Protein AF-A0A764GNI1-F1 (afdb_monomer_lite)

Foldseek 3Di:
DDDDPPPDCVVVVVVVVVVVVPPPPDDDPDPDDDQDQQLVLQLVPADPPAPPSNVVSVVVSVVCVVVVPRRDSVVSVVVRVCCCVPANNDPDHDDPCVVVVVVVVQVVVCVVVVHDVVVVVD

InterPro domains:
  IPR011673 Protein of unknown function DUF1615 [PF07759] (50-122)

Radius of gyration: 26.76 Å; chains: 1; bounding box: 58×32×90 Å

pLDDT: mean 85.57, std 16.8, range [38.22, 98.06]

Organism: Salmonella enterica (NCBI:txid28901)

Sequence (122 aa):
MSAASRLYPLPFLAVAILAGCSSQSGQPVSKGEKPVDVASVVRQKMPATVKDREAWAKDIATTFKSQGLAPTVENICSVLAVAQQESGYQADPVVPGLSKIAWQEIDRRAERLHIPLFLVHT

Secondary structure (DSSP, 8-state):
--------SHHHHHHHHHHHTT--------TTPPPP-HHHHHHHHS-TTSTTHHHHHHHHHHHHHHTT----HHHHHHHHHHHHHHHTT-SS---TTHHHHHHHHHHHHHHHTT--GGGT--

Structure (mmCIF, N/CA/C/O backbone):
data_AF-A0A764GNI1-F1
#
_entry.id   AF-A0A764GNI1-F1
#
loop_
_atom_site.group_PDB
_atom_site.id
_atom_site.type_symbol
_atom_site.label_atom_id
_atom_site.label_alt_id
_atom_site.label_comp_id
_atom_site.label_asym_id
_atom_site.label_entity_id
_atom_site.label_seq_id
_atom_site.pdbx_PDB_ins_code
_atom_site.Cartn_x
_atom_site.Cartn_y
_atom_site.Cartn_z
_atom_site.occupancy
_atom_site.B_iso_or_equiv
_atom_site.auth_seq_id
_atom_site.auth_comp_id
_atom_site.auth_asym_id
_atom_site.auth_atom_id
_atom_site.pdbx_PDB_model_num
ATOM 1 N N . MET A 1 1 ? 41.658 -14.422 60.833 1.00 38.22 1 MET A N 1
ATOM 2 C CA . MET A 1 1 ? 41.052 -13.181 60.302 1.00 38.22 1 MET A CA 1
ATOM 3 C C . MET A 1 1 ? 40.468 -13.525 58.940 1.00 38.22 1 MET A C 1
ATOM 5 O O . MET A 1 1 ? 41.228 -13.688 58.000 1.00 38.22 1 MET A O 1
ATOM 9 N N . SER A 1 2 ? 39.160 -13.791 58.867 1.00 42.44 2 SER A N 1
ATOM 10 C CA . SER A 1 2 ? 38.492 -14.232 57.633 1.00 42.44 2 SER A CA 1
ATOM 11 C C . SER A 1 2 ? 37.746 -13.040 57.037 1.00 42.44 2 SER A C 1
ATOM 13 O O . SER A 1 2 ? 36.800 -12.542 57.646 1.00 42.44 2 SER A O 1
ATOM 15 N N . ALA A 1 3 ? 38.217 -12.523 55.903 1.00 50.50 3 ALA A N 1
ATOM 16 C CA . ALA A 1 3 ? 37.575 -11.415 55.208 1.00 50.50 3 ALA A CA 1
ATOM 17 C C . ALA A 1 3 ? 36.368 -11.952 54.426 1.00 50.50 3 ALA A C 1
ATOM 19 O O . ALA A 1 3 ? 36.516 -12.550 53.362 1.00 50.50 3 ALA A O 1
ATOM 20 N N . ALA A 1 4 ? 35.167 -11.769 54.973 1.00 54.50 4 ALA A N 1
ATOM 21 C CA . ALA A 1 4 ? 33.926 -12.062 54.270 1.00 54.50 4 ALA A CA 1
ATOM 22 C C . ALA A 1 4 ? 33.750 -11.058 53.119 1.00 54.50 4 ALA A C 1
ATOM 24 O O . ALA A 1 4 ? 33.488 -9.873 53.338 1.00 54.50 4 ALA A O 1
ATOM 25 N N . SER A 1 5 ? 33.928 -11.540 51.890 1.00 56.22 5 SER A N 1
ATOM 26 C CA . SER A 1 5 ? 33.708 -10.772 50.668 1.00 56.22 5 SER A CA 1
ATOM 27 C C . SER A 1 5 ? 32.217 -10.438 50.546 1.00 56.22 5 SER A C 1
ATOM 29 O O . SER A 1 5 ? 31.386 -11.324 50.343 1.00 56.22 5 SER A O 1
ATOM 31 N N . ARG A 1 6 ? 31.852 -9.164 50.736 1.00 63.00 6 ARG A N 1
ATOM 32 C CA . ARG A 1 6 ? 30.480 -8.677 50.540 1.00 63.00 6 ARG A CA 1
ATOM 33 C C . ARG A 1 6 ? 30.192 -8.637 49.039 1.00 63.00 6 ARG A C 1
ATOM 35 O O . ARG A 1 6 ? 30.531 -7.664 48.371 1.00 63.00 6 ARG A O 1
ATOM 42 N N . LEU A 1 7 ? 29.579 -9.695 48.510 1.00 62.66 7 LEU A N 1
ATOM 43 C CA . LEU A 1 7 ? 29.011 -9.691 47.162 1.00 62.66 7 LEU A CA 1
ATOM 44 C C . LEU A 1 7 ? 27.868 -8.667 47.109 1.00 62.66 7 LEU A C 1
ATOM 46 O O . LEU A 1 7 ? 26.778 -8.898 47.627 1.00 62.66 7 LEU A O 1
ATOM 50 N N . TYR A 1 8 ? 28.146 -7.508 46.513 1.00 64.06 8 TYR A N 1
ATOM 51 C CA . TYR A 1 8 ? 27.153 -6.478 46.230 1.00 64.06 8 TYR A CA 1
ATOM 52 C C . TYR A 1 8 ? 26.146 -6.995 45.185 1.00 64.06 8 TYR A C 1
ATOM 54 O O . TYR A 1 8 ? 26.569 -7.455 44.124 1.00 64.06 8 TYR A O 1
ATOM 62 N N . PRO A 1 9 ? 24.824 -6.860 45.404 1.00 60.19 9 PRO A N 1
ATOM 63 C CA . PRO A 1 9 ? 23.786 -7.319 44.473 1.00 60.19 9 PRO A CA 1
ATOM 64 C C . PRO A 1 9 ? 23.634 -6.427 43.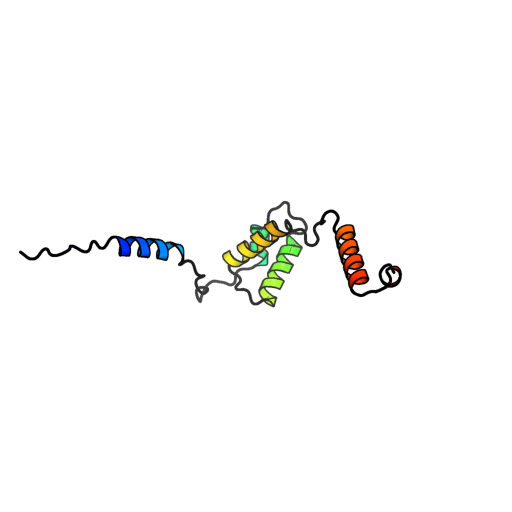222 1.00 60.19 9 PRO A C 1
ATOM 66 O O . PRO A 1 9 ? 22.663 -6.559 42.480 1.00 60.19 9 PRO A O 1
ATOM 69 N N . LEU A 1 10 ? 24.595 -5.533 42.952 1.00 62.66 10 LEU A N 1
ATOM 70 C CA . LEU A 1 10 ? 24.573 -4.590 41.829 1.00 62.66 10 LEU A CA 1
ATOM 71 C C . LEU A 1 10 ? 24.302 -5.214 40.441 1.00 62.66 10 LEU A C 1
ATOM 73 O O . LEU A 1 10 ? 23.539 -4.605 39.689 1.00 62.66 10 LEU A O 1
ATOM 77 N N . PRO A 1 11 ? 24.849 -6.391 40.062 1.00 67.19 11 PRO A N 1
ATOM 78 C CA . PRO A 1 11 ? 24.600 -6.928 38.723 1.00 67.19 11 PRO A CA 1
ATOM 79 C C . PRO A 1 11 ? 23.156 -7.422 38.545 1.00 67.19 11 PRO A C 1
ATOM 81 O O . PRO A 1 11 ? 22.632 -7.386 37.434 1.00 67.19 11 PRO A O 1
ATOM 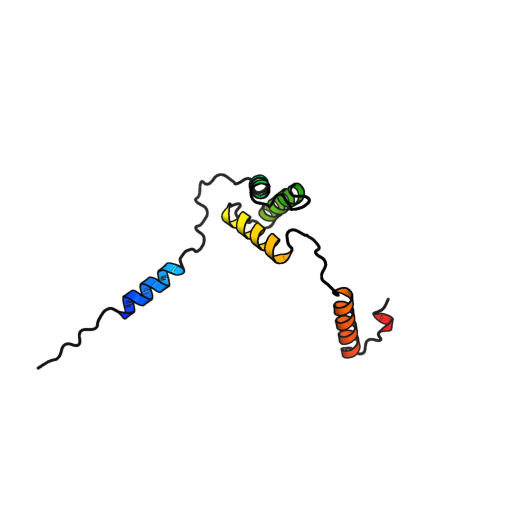84 N N . PHE A 1 12 ? 22.477 -7.821 39.627 1.00 67.94 12 PHE A N 1
ATOM 85 C CA . PHE A 1 12 ? 21.090 -8.288 39.561 1.00 67.94 12 PHE A CA 1
ATOM 86 C C . PHE A 1 12 ? 20.102 -7.155 39.272 1.00 67.94 12 PHE A C 1
ATOM 88 O O . PHE A 1 12 ? 19.124 -7.363 38.556 1.00 67.94 12 PHE A O 1
ATOM 95 N N . LEU A 1 13 ? 20.372 -5.945 39.773 1.00 73.94 13 LEU A N 1
ATOM 96 C CA . LEU A 1 13 ? 19.503 -4.792 39.533 1.00 73.94 13 LEU A CA 1
ATOM 97 C C . LEU A 1 13 ? 19.552 -4.339 38.065 1.00 73.94 13 LEU A C 1
ATOM 99 O O . LEU A 1 13 ? 18.524 -4.004 37.485 1.00 73.94 13 LEU A O 1
ATOM 103 N N . ALA A 1 14 ? 20.736 -4.377 37.447 1.00 73.56 14 ALA A N 1
ATOM 104 C CA . ALA A 1 14 ? 20.909 -4.000 36.046 1.00 73.56 14 ALA A CA 1
ATOM 105 C C . ALA A 1 14 ? 20.143 -4.944 35.102 1.00 73.56 14 ALA A C 1
ATOM 107 O O . ALA A 1 14 ? 19.436 -4.482 34.208 1.00 73.56 14 ALA A O 1
ATOM 108 N N . VAL A 1 15 ? 20.208 -6.259 35.345 1.00 73.00 15 VAL A N 1
ATOM 109 C CA . VAL A 1 15 ? 19.470 -7.262 34.555 1.00 73.00 15 VAL A CA 1
ATOM 110 C C . VAL A 1 15 ? 17.951 -7.087 34.693 1.00 73.00 15 VAL A C 1
ATOM 112 O O . VAL A 1 15 ? 17.230 -7.214 33.705 1.00 73.00 15 VAL A O 1
ATOM 115 N N . ALA A 1 16 ? 17.456 -6.727 35.882 1.00 74.69 16 ALA A N 1
ATOM 116 C CA . ALA A 1 16 ? 16.029 -6.493 36.105 1.00 74.69 16 ALA A CA 1
ATOM 117 C C . ALA A 1 16 ? 15.486 -5.288 35.311 1.00 74.69 16 ALA A C 1
ATOM 119 O O . ALA A 1 16 ? 14.374 -5.349 34.787 1.00 74.69 16 ALA A O 1
ATOM 120 N N . ILE A 1 17 ? 16.275 -4.216 35.167 1.00 76.50 17 ILE A N 1
ATOM 121 C CA . ILE A 1 17 ? 15.880 -3.026 34.392 1.00 76.50 17 ILE A CA 1
ATOM 122 C C . ILE A 1 17 ? 15.803 -3.351 32.890 1.00 76.50 17 ILE A C 1
ATOM 124 O O . ILE A 1 17 ? 14.871 -2.920 32.215 1.00 76.50 17 ILE A O 1
ATOM 128 N N . LEU A 1 18 ? 16.730 -4.165 32.370 1.00 68.75 18 LEU A N 1
ATOM 129 C CA . LEU A 1 18 ? 16.734 -4.591 30.962 1.00 68.75 18 LEU A CA 1
ATOM 130 C C . LEU A 1 18 ? 15.546 -5.504 30.603 1.00 68.75 18 LEU A C 1
ATOM 132 O O . LEU A 1 18 ? 15.033 -5.417 29.488 1.00 68.75 18 LEU A O 1
ATOM 136 N N . ALA A 1 19 ? 15.056 -6.328 31.535 1.00 66.50 19 ALA A N 1
ATOM 137 C CA . ALA A 1 19 ? 13.878 -7.173 31.309 1.00 66.50 19 ALA A CA 1
ATOM 138 C C . ALA A 1 19 ? 12.555 -6.376 31.250 1.00 66.50 19 ALA A C 1
ATOM 140 O O . ALA A 1 19 ? 11.605 -6.802 30.591 1.00 66.50 19 ALA A O 1
ATOM 141 N N . GLY A 1 20 ? 12.492 -5.203 31.891 1.00 63.19 20 GLY A N 1
ATOM 142 C CA . GLY A 1 20 ? 11.293 -4.357 31.920 1.00 63.19 20 GLY A CA 1
ATOM 143 C C . GLY A 1 20 ? 10.940 -3.705 30.578 1.00 63.19 20 GLY A C 1
ATOM 144 O O . GLY A 1 20 ? 9.766 -3.471 30.307 1.00 63.19 20 GLY A O 1
ATOM 145 N N . CYS A 1 21 ? 11.922 -3.467 29.703 1.00 66.19 21 CYS A N 1
ATOM 146 C CA . CYS A 1 21 ? 11.693 -2.823 28.402 1.00 66.19 21 CYS A CA 1
ATOM 147 C C . CYS A 1 21 ? 11.232 -3.787 27.295 1.00 66.19 21 CYS A C 1
ATOM 149 O O . CYS A 1 21 ? 10.877 -3.337 26.210 1.00 66.19 21 CYS A O 1
ATOM 151 N N . SER A 1 22 ? 11.229 -5.102 27.542 1.00 61.38 22 SER A N 1
ATOM 152 C CA . SER A 1 22 ? 10.888 -6.111 26.525 1.00 61.38 22 SER A CA 1
ATOM 153 C C . SER A 1 22 ? 9.451 -6.638 26.630 1.00 61.38 22 SER A C 1
ATOM 155 O O . SER A 1 22 ? 9.014 -7.385 25.754 1.00 61.38 22 SER A O 1
ATOM 157 N N . SER A 1 23 ? 8.711 -6.309 27.694 1.00 58.47 23 SER A N 1
ATOM 158 C CA . SER A 1 23 ? 7.514 -7.076 28.071 1.00 58.47 23 SER A CA 1
ATOM 159 C C . SER A 1 23 ? 6.182 -6.581 27.494 1.00 58.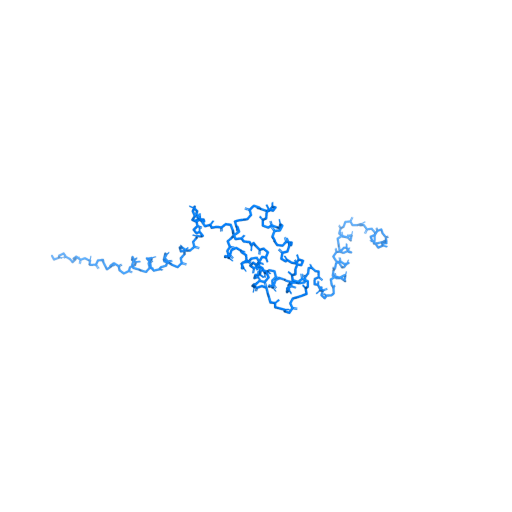47 23 SER A C 1
ATOM 161 O O . SER A 1 23 ? 5.127 -6.961 28.001 1.00 58.47 23 SER A O 1
ATOM 163 N N . GLN A 1 24 ? 6.178 -5.812 26.407 1.00 55.81 24 GLN A N 1
ATOM 164 C CA . GLN A 1 24 ? 4.935 -5.490 25.698 1.00 55.81 24 GLN A CA 1
ATOM 165 C C . GLN A 1 24 ? 4.732 -6.452 24.521 1.00 55.81 24 GLN A C 1
ATOM 167 O O . GLN A 1 24 ? 4.620 -6.058 23.368 1.00 55.81 24 GLN A O 1
ATOM 172 N N . SER A 1 25 ? 4.738 -7.755 24.817 1.00 52.84 25 SER A N 1
ATOM 173 C CA . SER A 1 25 ? 4.230 -8.761 23.881 1.00 52.84 25 SER A CA 1
ATOM 174 C C . SER A 1 25 ? 2.707 -8.745 23.968 1.00 52.84 25 SER A C 1
ATOM 176 O O . SER A 1 25 ? 2.159 -8.908 25.059 1.00 52.84 25 SER A O 1
ATOM 178 N N . GLY A 1 26 ? 2.059 -8.479 22.830 1.00 53.41 26 GLY A N 1
ATOM 179 C CA . GLY A 1 26 ? 0.625 -8.229 22.688 1.00 53.41 26 GLY A CA 1
ATOM 180 C C . GLY A 1 26 ? -0.234 -9.092 23.605 1.00 53.41 26 GLY A C 1
ATOM 181 O O . GLY A 1 26 ? -0.202 -10.323 23.543 1.00 53.41 26 GLY A O 1
ATOM 182 N N . GLN A 1 27 ? -0.999 -8.431 24.475 1.00 54.19 27 GLN A N 1
ATOM 183 C CA . GLN A 1 27 ? -1.962 -9.132 25.305 1.00 54.19 27 GLN A CA 1
ATOM 184 C C . GLN A 1 27 ? -2.972 -9.845 24.396 1.00 54.19 27 GLN A C 1
ATOM 186 O O . GLN A 1 27 ? -3.460 -9.243 23.434 1.00 54.19 27 GLN A O 1
ATOM 191 N N . PRO A 1 28 ? -3.317 -11.112 24.684 1.00 53.75 28 PRO A N 1
ATOM 192 C CA . PRO A 1 28 ? -4.433 -11.754 24.015 1.00 53.75 28 PRO A CA 1
ATOM 193 C C . PRO A 1 28 ? -5.672 -10.896 24.265 1.00 53.75 28 PRO A C 1
ATOM 195 O O . PRO A 1 28 ? -5.953 -10.535 25.409 1.00 53.75 28 PRO A O 1
ATOM 198 N N . VAL A 1 29 ? -6.363 -10.543 23.178 1.00 57.50 29 VAL A N 1
ATOM 199 C CA . VAL A 1 29 ? -7.579 -9.723 23.186 1.00 57.50 29 VAL A CA 1
ATOM 200 C C . VAL A 1 29 ? -8.465 -10.182 24.338 1.00 57.50 29 VAL A C 1
ATOM 202 O O . VAL A 1 29 ? -8.859 -11.351 24.394 1.00 57.50 29 VAL A O 1
ATOM 205 N N . SER A 1 30 ? -8.716 -9.271 25.282 1.00 55.22 30 SER A N 1
ATOM 206 C CA . SER A 1 30 ? -9.587 -9.520 26.424 1.00 55.22 30 SER A CA 1
ATOM 207 C C . SER A 1 30 ? -10.884 -10.138 25.914 1.00 55.22 30 SER A C 1
ATOM 209 O O . SER A 1 30 ? -11.550 -9.592 25.029 1.00 55.22 30 SER A O 1
ATOM 211 N N . LYS A 1 31 ? -11.202 -11.327 26.426 1.00 47.44 31 LYS A N 1
ATOM 212 C CA . LYS A 1 31 ? -12.341 -12.152 26.019 1.00 47.44 31 LYS A CA 1
ATOM 213 C C . LYS A 1 31 ? -13.632 -11.4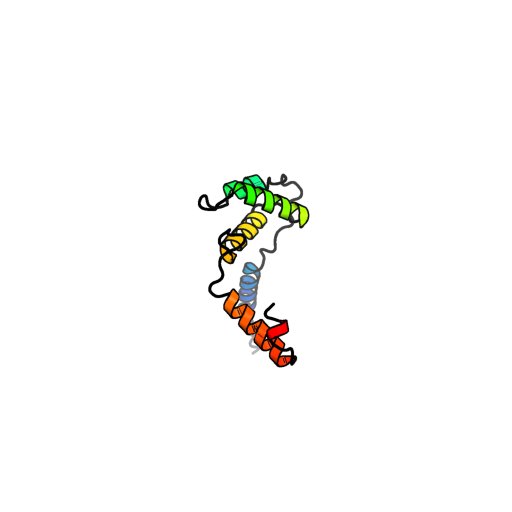30 26.441 1.00 47.44 31 LYS A C 1
ATOM 215 O O . LYS A 1 31 ? -14.185 -11.710 27.497 1.00 47.44 31 LYS A O 1
ATOM 220 N N . GLY A 1 32 ? -14.057 -10.442 25.655 1.00 53.72 32 GLY A N 1
ATOM 221 C CA . GLY A 1 32 ? -15.166 -9.540 25.982 1.00 53.72 32 GLY A CA 1
ATOM 222 C C . GLY A 1 32 ? -15.130 -8.170 25.295 1.00 53.72 32 GLY A C 1
ATOM 223 O O . GLY A 1 32 ? -16.112 -7.434 25.387 1.00 53.72 32 GLY A O 1
ATOM 224 N N . GLU A 1 33 ? -14.049 -7.809 24.597 1.00 56.62 33 GLU A N 1
ATOM 225 C CA . GLU A 1 33 ? -14.007 -6.554 23.842 1.00 56.62 33 GLU A CA 1
ATOM 226 C C . GLU A 1 33 ? -14.912 -6.631 22.602 1.00 56.62 33 GLU A C 1
ATOM 228 O O . GLU A 1 33 ? -14.891 -7.608 21.849 1.00 56.62 33 GLU A O 1
ATOM 233 N N . LYS A 1 34 ? -15.775 -5.620 22.426 1.00 61.25 34 LYS A N 1
ATOM 234 C CA . LYS A 1 34 ? -16.723 -5.566 21.305 1.00 61.25 34 LYS A CA 1
ATOM 235 C C . LYS A 1 34 ? -15.948 -5.616 19.981 1.00 61.25 34 LYS A C 1
ATOM 237 O O . LYS A 1 34 ? -14.916 -4.952 19.884 1.00 61.25 34 LYS A O 1
ATOM 242 N N . PRO A 1 35 ? -16.446 -6.331 18.954 1.00 66.19 35 PRO A N 1
ATOM 243 C CA . PRO A 1 35 ? -15.822 -6.320 17.638 1.00 66.19 35 PRO A CA 1
ATOM 244 C C . PRO A 1 35 ? -15.692 -4.876 17.148 1.00 66.19 35 PRO A C 1
ATOM 246 O O . PRO A 1 35 ? -16.693 -4.169 17.022 1.00 66.19 35 PRO A O 1
ATOM 249 N N . VAL A 1 36 ? -14.461 -4.427 16.916 1.00 83.50 36 VAL A N 1
ATOM 250 C CA . VAL A 1 36 ? -14.203 -3.100 16.362 1.00 83.50 36 VAL A CA 1
ATOM 251 C C . VAL A 1 36 ? -14.644 -3.102 14.902 1.00 83.50 36 VAL A C 1
ATOM 253 O O . VAL A 1 36 ? -14.261 -3.985 14.131 1.00 83.50 36 VAL A O 1
ATOM 256 N N . ASP A 1 37 ? -15.427 -2.100 14.502 1.00 94.19 37 ASP A N 1
ATOM 257 C CA . ASP A 1 37 ? -15.680 -1.848 13.085 1.00 94.19 37 ASP A CA 1
ATOM 258 C C . ASP A 1 37 ? -14.407 -1.282 12.442 1.00 94.19 37 ASP A C 1
ATOM 260 O O . ASP A 1 37 ? -14.104 -0.089 12.546 1.00 94.19 37 ASP A O 1
ATOM 264 N N . VAL A 1 38 ? -13.653 -2.167 11.784 1.00 95.88 38 VAL A N 1
ATOM 265 C CA . VAL A 1 38 ? -12.383 -1.845 11.124 1.00 95.88 38 VAL A CA 1
ATOM 266 C C . VAL A 1 38 ? -12.547 -0.692 10.137 1.00 95.88 38 VAL A C 1
ATOM 268 O O . VAL A 1 38 ? -11.739 0.233 10.150 1.00 95.88 38 VAL A O 1
ATOM 271 N N . ALA A 1 39 ? -13.602 -0.696 9.316 1.00 96.94 39 ALA A N 1
ATOM 272 C CA . ALA A 1 39 ? -13.791 0.336 8.300 1.00 96.94 39 ALA A CA 1
ATOM 273 C C . ALA A 1 39 ? -14.026 1.710 8.944 1.00 96.94 39 ALA A C 1
ATOM 275 O O . ALA A 1 39 ? -13.467 2.711 8.497 1.00 96.94 39 ALA A O 1
ATOM 276 N N . SER A 1 40 ? -14.806 1.768 10.027 1.00 96.50 40 SER A N 1
ATOM 277 C CA . SER A 1 40 ? -15.023 3.006 10.785 1.00 96.50 40 SER A CA 1
ATOM 278 C C . SER A 1 40 ? -13.726 3.555 11.386 1.00 96.50 40 SER A C 1
ATOM 280 O O . SER A 1 40 ? -13.408 4.732 11.198 1.00 96.50 40 SER A O 1
ATOM 282 N N . VAL A 1 41 ? -12.920 2.702 12.026 1.00 96.56 41 VAL A N 1
ATOM 283 C CA . VAL A 1 41 ? -11.638 3.132 12.609 1.00 96.56 41 VAL A CA 1
ATOM 284 C C . VAL A 1 41 ? -10.659 3.587 11.530 1.00 96.56 41 VAL A C 1
ATOM 286 O O . VAL A 1 41 ? -9.996 4.609 11.708 1.00 96.56 41 VAL A O 1
ATOM 289 N N . VAL A 1 42 ? -10.603 2.897 10.387 1.00 97.56 42 VAL A N 1
ATOM 290 C CA . VAL A 1 42 ? -9.770 3.319 9.253 1.00 97.56 42 VAL A CA 1
ATOM 291 C C . VAL A 1 42 ? -10.181 4.706 8.759 1.00 97.56 42 VAL A C 1
ATOM 293 O O . VAL A 1 42 ? -9.319 5.577 8.647 1.00 97.56 42 VAL A O 1
ATOM 296 N N . ARG A 1 43 ? -11.479 4.972 8.552 1.00 96.50 43 ARG A N 1
ATOM 297 C CA . ARG A 1 43 ? -11.962 6.315 8.167 1.00 96.50 43 ARG A CA 1
ATOM 298 C C . ARG A 1 43 ? -11.593 7.388 9.183 1.00 96.50 43 ARG A C 1
ATOM 300 O O . ARG A 1 43 ? -11.352 8.530 8.802 1.00 96.50 43 ARG A O 1
ATOM 307 N N . GLN A 1 44 ? -11.573 7.051 10.468 1.00 96.12 44 GLN A N 1
ATOM 308 C CA . GLN A 1 44 ? -11.232 8.005 11.518 1.00 96.12 44 GLN A CA 1
ATOM 309 C C . GLN A 1 44 ? -9.723 8.286 11.583 1.00 96.12 44 GLN A C 1
ATOM 311 O O . GLN A 1 44 ? -9.326 9.422 11.834 1.00 96.12 44 GLN A O 1
ATOM 316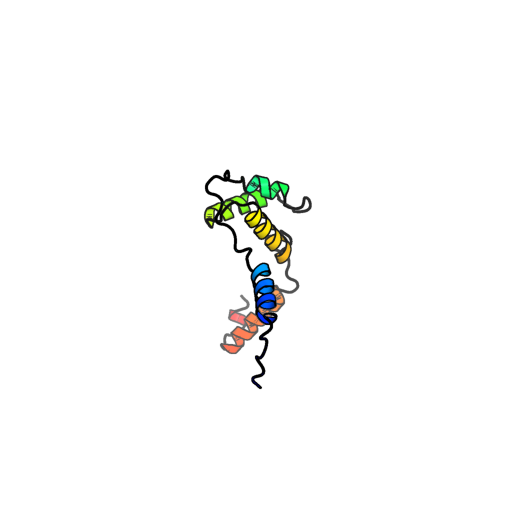 N N . LYS A 1 45 ? -8.882 7.262 11.403 1.00 96.38 45 LYS A N 1
ATOM 317 C CA . LYS A 1 45 ? -7.430 7.337 11.639 1.00 96.38 45 LYS A CA 1
ATOM 318 C C . LYS A 1 45 ? -6.609 7.633 10.385 1.00 96.38 45 LYS A C 1
ATOM 320 O O . LYS A 1 45 ? -5.505 8.155 10.506 1.00 96.38 45 LYS A O 1
ATOM 325 N N . MET A 1 46 ? -7.127 7.332 9.197 1.00 97.00 46 MET A N 1
ATOM 326 C CA . MET A 1 46 ? -6.448 7.624 7.936 1.00 97.00 46 MET A CA 1
ATOM 327 C C . MET A 1 46 ? -6.425 9.140 7.666 1.00 97.00 46 MET A C 1
ATOM 329 O O . MET A 1 46 ? -7.476 9.776 7.801 1.00 97.00 46 MET A O 1
ATOM 333 N N . PRO A 1 47 ? -5.291 9.733 7.240 1.00 95.69 47 PRO A N 1
ATOM 334 C CA . PRO A 1 47 ? -5.210 11.159 6.926 1.00 95.69 47 PRO A CA 1
ATOM 335 C C . PRO A 1 47 ? -6.246 11.596 5.881 1.00 95.69 47 PRO A C 1
ATOM 337 O O . PRO A 1 47 ? -6.540 10.868 4.934 1.00 95.69 47 PRO A O 1
ATOM 340 N N . ALA A 1 48 ? -6.787 12.808 6.029 1.00 94.12 48 ALA A N 1
ATOM 341 C CA . ALA A 1 48 ? -7.814 13.341 5.126 1.00 94.12 48 ALA A CA 1
ATOM 342 C C . ALA A 1 48 ? -7.304 13.621 3.699 1.00 94.12 48 ALA A C 1
ATOM 344 O O . ALA A 1 48 ? -8.106 13.734 2.779 1.00 94.12 48 ALA A O 1
ATOM 345 N N . THR A 1 49 ? -5.986 13.724 3.517 1.00 94.44 49 THR A N 1
ATOM 346 C CA . THR A 1 49 ? -5.319 13.974 2.230 1.00 94.44 49 THR A CA 1
ATOM 347 C C . THR A 1 49 ? -5.245 12.743 1.327 1.00 94.44 49 THR A C 1
ATOM 349 O O . THR A 1 49 ? -4.958 12.880 0.139 1.00 94.44 49 THR A O 1
ATOM 352 N N . VAL A 1 50 ? -5.482 11.548 1.874 1.00 95.69 50 VAL A N 1
ATOM 353 C CA . VAL A 1 50 ? -5.457 10.290 1.123 1.00 95.69 50 VAL A CA 1
ATOM 354 C C . VAL A 1 50 ? -6.630 10.256 0.146 1.00 95.69 50 VAL A C 1
ATOM 356 O O . VAL A 1 50 ? -7.755 10.614 0.498 1.00 95.69 50 VAL A O 1
ATOM 359 N N . LYS A 1 51 ? -6.376 9.827 -1.091 1.00 94.19 51 LYS A N 1
ATOM 360 C CA . LYS A 1 51 ? -7.427 9.617 -2.095 1.00 94.19 51 LYS A CA 1
ATOM 361 C C . LYS A 1 51 ? -8.177 8.317 -1.802 1.00 94.19 51 LYS A C 1
ATOM 363 O O . LYS A 1 51 ? -7.604 7.383 -1.253 1.00 94.19 51 LYS A O 1
ATOM 368 N N . ASP A 1 52 ? -9.461 8.269 -2.150 1.00 93.62 52 ASP A N 1
ATOM 369 C CA . ASP A 1 52 ? -10.283 7.052 -2.064 1.00 93.62 52 ASP A CA 1
ATOM 370 C C . ASP A 1 52 ? -10.314 6.389 -0.669 1.00 93.62 52 ASP A C 1
ATOM 372 O O . ASP A 1 52 ? -10.331 5.166 -0.539 1.00 93.62 52 ASP A O 1
ATOM 376 N N . ARG A 1 53 ? -10.363 7.195 0.405 1.00 95.69 53 ARG A N 1
ATOM 377 C CA . ARG A 1 53 ? -10.369 6.725 1.814 1.00 95.69 53 ARG A CA 1
ATOM 378 C C . ARG A 1 53 ? -11.443 5.674 2.107 1.00 95.69 53 ARG A C 1
ATOM 380 O O . ARG A 1 53 ? -11.221 4.778 2.916 1.00 95.69 53 ARG A O 1
ATOM 387 N N . GLU A 1 54 ? -12.595 5.770 1.445 1.00 96.25 54 GLU A N 1
ATOM 388 C CA . GLU A 1 54 ? -13.673 4.783 1.575 1.00 96.25 54 GLU A CA 1
ATOM 389 C C . GLU A 1 54 ? -13.313 3.428 0.956 1.00 96.25 54 GLU A C 1
ATOM 391 O O . GLU A 1 54 ? -13.627 2.388 1.539 1.00 96.25 54 GLU A O 1
ATOM 396 N N . ALA A 1 55 ? -12.623 3.424 -0.189 1.00 96.44 55 ALA A N 1
ATOM 397 C CA . ALA A 1 55 ? -12.136 2.195 -0.807 1.00 96.44 55 ALA A CA 1
ATOM 398 C C . ALA A 1 55 ? -11.080 1.538 0.092 1.00 96.44 55 ALA A C 1
ATOM 400 O O . ALA A 1 55 ? -11.230 0.375 0.459 1.00 96.44 55 ALA A O 1
ATOM 401 N N . TRP A 1 56 ? -10.112 2.319 0.584 1.00 97.50 56 TRP A N 1
ATOM 402 C CA . TRP A 1 56 ? -9.123 1.853 1.560 1.00 97.50 56 TRP A CA 1
ATOM 403 C C . TRP A 1 56 ? -9.757 1.260 2.825 1.00 97.50 56 TRP A C 1
ATOM 405 O O . TRP A 1 56 ? -9.348 0.192 3.278 1.00 97.50 56 TRP A O 1
ATOM 415 N N . ALA A 1 57 ? -10.774 1.911 3.399 1.00 97.62 57 ALA A N 1
ATOM 416 C CA . ALA A 1 57 ? -11.473 1.403 4.581 1.00 97.62 57 ALA A CA 1
ATOM 417 C C . ALA A 1 57 ? -12.141 0.044 4.326 1.00 97.62 57 ALA A C 1
ATOM 419 O O . ALA A 1 57 ? -12.058 -0.859 5.165 1.00 97.62 57 ALA A O 1
ATOM 420 N N . LYS A 1 58 ? -12.774 -0.117 3.161 1.00 98.06 58 LYS A N 1
ATOM 421 C CA . LYS A 1 58 ? -13.399 -1.375 2.745 1.00 98.06 58 LYS A CA 1
ATOM 422 C C . LYS A 1 58 ? -12.363 -2.476 2.503 1.00 98.06 58 LYS A C 1
ATOM 424 O O . LYS A 1 58 ? -12.563 -3.607 2.957 1.00 98.06 58 LYS A O 1
ATOM 429 N N . ASP A 1 59 ? -11.265 -2.158 1.828 1.00 97.56 59 ASP A N 1
ATOM 430 C CA . ASP A 1 59 ? -10.223 -3.123 1.474 1.00 97.56 59 ASP A CA 1
ATOM 431 C C . ASP A 1 59 ? -9.434 -3.573 2.705 1.00 97.56 59 ASP A C 1
ATOM 433 O O . ASP A 1 59 ? -9.188 -4.768 2.881 1.00 97.56 59 ASP A O 1
ATOM 437 N N . ILE A 1 60 ? -9.136 -2.661 3.634 1.00 97.31 60 ILE A N 1
ATOM 438 C CA . ILE A 1 60 ? -8.508 -3.008 4.914 1.00 97.31 60 ILE A CA 1
ATOM 439 C C . ILE A 1 60 ? -9.454 -3.872 5.759 1.00 97.31 60 ILE A C 1
ATOM 441 O O . ILE A 1 60 ? -9.028 -4.902 6.277 1.00 97.31 60 ILE A O 1
ATOM 445 N N . ALA A 1 61 ? -10.748 -3.544 5.853 1.00 97.50 61 ALA A N 1
ATOM 446 C CA . ALA A 1 61 ? -11.711 -4.393 6.564 1.00 97.50 61 ALA A CA 1
ATOM 447 C C . ALA A 1 61 ? -11.813 -5.804 5.950 1.00 97.50 61 ALA A C 1
ATOM 449 O O . ALA A 1 61 ? -11.854 -6.807 6.669 1.00 97.50 61 ALA A O 1
ATOM 450 N N . THR A 1 62 ? -11.788 -5.893 4.618 1.00 98.06 62 THR A N 1
ATOM 451 C CA . THR A 1 62 ? -11.760 -7.168 3.885 1.00 98.06 62 THR A CA 1
ATOM 452 C C . THR A 1 62 ? -10.460 -7.935 4.144 1.00 98.06 62 THR A C 1
ATOM 454 O O . THR A 1 62 ? -10.482 -9.153 4.332 1.00 98.06 62 THR A O 1
ATOM 457 N N . THR A 1 63 ? -9.330 -7.234 4.229 1.00 97.12 63 THR A N 1
ATOM 458 C CA . THR A 1 63 ? -8.014 -7.810 4.539 1.00 97.12 63 THR A CA 1
ATOM 459 C C . THR A 1 63 ? -7.986 -8.388 5.951 1.00 97.12 63 THR A C 1
ATOM 461 O O . THR A 1 63 ? -7.619 -9.545 6.122 1.00 97.12 63 THR A O 1
ATOM 464 N N . PHE A 1 64 ? -8.471 -7.654 6.957 1.00 96.88 64 PHE A N 1
ATOM 465 C CA . PHE A 1 64 ? -8.570 -8.157 8.334 1.00 96.88 64 PHE A CA 1
ATOM 466 C C . PHE A 1 64 ? -9.399 -9.442 8.416 1.00 96.88 64 PHE A C 1
ATOM 468 O O . PHE A 1 64 ? -8.983 -10.409 9.053 1.00 96.88 64 PHE A O 1
ATOM 475 N N . LYS A 1 65 ? -10.542 -9.480 7.718 1.00 95.88 65 LYS A N 1
ATOM 476 C CA . LYS A 1 65 ? -11.405 -10.665 7.671 1.00 95.88 65 LYS A CA 1
ATOM 477 C C . LYS A 1 65 ? -10.743 -11.845 6.954 1.00 95.88 65 LYS A C 1
ATOM 479 O O . LYS A 1 65 ? -10.811 -12.963 7.453 1.00 95.88 65 LYS A O 1
ATOM 484 N N . SER A 1 66 ? -10.140 -11.615 5.788 1.00 97.75 66 SER A N 1
ATOM 485 C CA . SER A 1 66 ? -9.545 -12.682 4.965 1.00 97.75 66 SER A CA 1
ATOM 486 C C . SER A 1 66 ? -8.256 -13.253 5.554 1.00 97.75 66 SER A C 1
ATOM 488 O O . SER A 1 66 ? -8.011 -14.446 5.419 1.00 97.75 66 SER A O 1
ATOM 490 N N . GLN A 1 67 ? -7.470 -12.427 6.246 1.00 96.38 67 GLN A N 1
ATOM 491 C CA . GLN A 1 67 ? -6.210 -12.819 6.884 1.00 96.38 67 GLN A CA 1
ATOM 492 C C . GLN A 1 67 ? -6.391 -13.284 8.340 1.00 96.38 67 GLN A C 1
ATOM 494 O O . GLN A 1 67 ? -5.416 -13.639 8.996 1.00 96.38 67 GLN A O 1
ATOM 499 N N . GLY A 1 68 ? -7.620 -13.267 8.873 1.00 93.12 68 GLY A N 1
ATOM 500 C CA . GLY A 1 68 ? -7.900 -13.671 10.255 1.00 93.12 68 GLY A CA 1
ATOM 501 C C . GLY A 1 68 ? -7.223 -12.785 11.307 1.00 93.12 68 GLY A C 1
ATOM 502 O O . GLY A 1 68 ? -6.926 -13.252 12.406 1.00 93.12 68 GLY A O 1
ATOM 503 N N . LEU A 1 69 ? -6.956 -11.517 10.979 1.00 92.56 69 LEU A N 1
ATOM 504 C CA . LEU A 1 69 ? -6.318 -10.577 11.896 1.00 92.56 69 LEU A CA 1
ATOM 505 C C . LEU A 1 69 ? -7.312 -10.152 12.976 1.00 92.56 69 LEU A C 1
ATOM 507 O O . LEU A 1 69 ? -8.460 -9.812 12.684 1.00 92.56 69 LEU A O 1
ATOM 511 N N . ALA A 1 70 ? -6.856 -10.113 14.229 1.00 93.25 70 ALA A N 1
ATOM 512 C CA . ALA A 1 70 ? -7.666 -9.584 15.318 1.00 93.25 70 ALA A CA 1
ATOM 513 C C . ALA A 1 70 ? -7.976 -8.095 15.048 1.00 93.25 70 ALA A C 1
ATOM 515 O O . ALA A 1 70 ? -7.034 -7.308 14.908 1.00 93.25 70 ALA A O 1
ATOM 516 N N . PRO A 1 71 ? -9.257 -7.684 14.976 1.00 93.50 71 PRO A N 1
ATOM 517 C CA . PRO A 1 71 ? -9.640 -6.305 14.688 1.00 93.50 71 PRO A CA 1
ATOM 518 C C . PRO A 1 71 ? -9.493 -5.441 15.947 1.00 93.50 71 PRO A C 1
ATOM 520 O O . PRO A 1 71 ? -10.476 -5.040 16.559 1.00 93.50 71 PRO A O 1
ATOM 523 N N . THR A 1 72 ? -8.257 -5.190 16.371 1.00 93.62 72 THR A N 1
ATOM 524 C CA . THR A 1 72 ? -7.932 -4.268 17.468 1.00 93.62 72 THR A CA 1
ATOM 525 C C . THR A 1 72 ? -7.482 -2.926 16.900 1.00 93.62 72 THR A C 1
ATOM 527 O O . THR A 1 72 ? -6.935 -2.857 15.798 1.00 93.62 72 THR A O 1
ATOM 530 N N . VAL A 1 73 ? -7.677 -1.838 17.651 1.00 93.75 73 VAL A N 1
ATOM 531 C CA . VAL A 1 73 ? -7.212 -0.501 17.233 1.00 93.75 73 VAL A CA 1
ATOM 532 C C . VAL A 1 73 ? -5.697 -0.483 17.016 1.00 93.75 73 VAL A C 1
ATOM 534 O O . VAL A 1 73 ? -5.229 0.158 16.081 1.00 93.75 73 VAL A O 1
ATOM 537 N N . GLU A 1 74 ? -4.947 -1.215 17.841 1.00 94.00 74 GLU A N 1
ATOM 538 C CA . GLU A 1 74 ? -3.496 -1.358 17.709 1.00 94.00 74 GLU A CA 1
ATOM 539 C C . GLU A 1 74 ? -3.115 -1.969 16.356 1.00 94.00 74 GLU A C 1
ATOM 541 O O . GLU A 1 74 ? -2.410 -1.323 15.585 1.00 94.00 74 GLU A O 1
ATOM 546 N N . ASN A 1 75 ? -3.685 -3.126 15.999 1.00 95.19 75 ASN A N 1
ATOM 547 C CA . ASN A 1 75 ? -3.413 -3.774 14.714 1.00 95.19 75 ASN A CA 1
ATOM 548 C C . ASN A 1 75 ? -3.810 -2.889 13.524 1.00 95.19 75 ASN A C 1
ATOM 550 O O . ASN A 1 75 ? -3.091 -2.830 12.527 1.00 95.19 75 ASN A O 1
ATOM 554 N N . ILE A 1 76 ? -4.946 -2.189 13.615 1.00 96.88 76 ILE A N 1
ATOM 555 C CA . ILE A 1 76 ? -5.407 -1.281 12.554 1.00 96.88 76 ILE A CA 1
ATOM 556 C C . ILE A 1 76 ? -4.407 -0.137 12.367 1.00 96.88 76 ILE A C 1
ATOM 558 O O . ILE A 1 76 ? -3.999 0.141 11.241 1.00 96.88 76 ILE A O 1
ATOM 562 N N . CYS A 1 77 ? -3.970 0.502 13.454 1.00 96.88 77 CYS A N 1
ATOM 563 C CA . CYS A 1 77 ? -2.970 1.565 13.400 1.00 96.88 77 CYS A CA 1
ATOM 564 C C . CYS A 1 77 ? -1.619 1.065 12.872 1.00 96.88 77 CYS A C 1
ATOM 566 O O . CYS A 1 77 ? -0.980 1.789 12.112 1.00 96.88 77 CYS A O 1
ATOM 568 N N . SER A 1 78 ? -1.201 -0.159 13.209 1.00 97.62 78 SER A N 1
ATOM 569 C CA . SER A 1 78 ? 0.018 -0.766 12.661 1.00 97.62 78 SER A CA 1
ATOM 570 C C . SER A 1 78 ? -0.064 -0.937 11.143 1.00 97.62 78 SER A C 1
ATOM 572 O O . SER A 1 78 ? 0.854 -0.530 10.435 1.00 97.62 78 SER A O 1
ATOM 574 N N . VAL A 1 79 ? -1.176 -1.473 10.626 1.00 97.31 79 VAL A N 1
ATOM 575 C CA . VAL A 1 79 ? -1.388 -1.627 9.174 1.00 97.31 79 VAL A CA 1
ATOM 576 C C . VAL A 1 79 ? -1.393 -0.268 8.471 1.00 97.31 79 VAL A C 1
ATOM 578 O O . VAL A 1 79 ? -0.737 -0.106 7.444 1.00 97.31 79 VAL A O 1
ATOM 581 N N . LEU A 1 80 ? -2.089 0.723 9.037 1.00 97.69 80 LEU A N 1
ATOM 582 C CA . LEU A 1 80 ? -2.120 2.084 8.497 1.00 97.69 80 LEU A CA 1
ATOM 583 C C . LEU A 1 80 ? -0.728 2.733 8.481 1.00 97.69 80 LEU A C 1
ATOM 585 O O . LEU A 1 80 ? -0.349 3.348 7.487 1.00 97.69 80 LEU A O 1
ATOM 589 N N . ALA A 1 81 ? 0.055 2.569 9.549 1.00 97.88 81 ALA A N 1
ATOM 590 C CA . ALA A 1 81 ? 1.406 3.115 9.635 1.00 97.88 81 ALA A CA 1
ATOM 591 C C . ALA A 1 81 ? 2.329 2.541 8.548 1.00 97.88 81 ALA A C 1
ATOM 593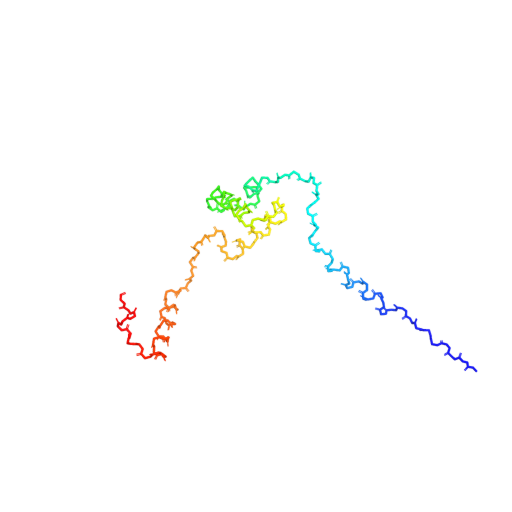 O O . ALA A 1 81 ? 3.001 3.309 7.861 1.00 97.88 81 ALA A O 1
ATOM 594 N N . VAL A 1 82 ? 2.308 1.220 8.342 1.00 97.31 82 VAL A N 1
ATOM 595 C CA . VAL A 1 82 ? 3.105 0.565 7.292 1.00 97.31 82 VAL A CA 1
ATOM 596 C C . VAL A 1 82 ? 2.638 1.011 5.906 1.00 97.31 82 VAL A C 1
ATOM 598 O O . VAL A 1 82 ? 3.455 1.423 5.092 1.00 97.31 82 VAL A O 1
ATOM 601 N N . ALA A 1 83 ? 1.331 1.031 5.635 1.00 97.00 83 ALA A N 1
ATOM 602 C CA . ALA A 1 83 ? 0.816 1.483 4.339 1.00 97.00 83 ALA A CA 1
ATOM 603 C C . ALA A 1 83 ? 1.202 2.944 4.018 1.00 97.00 83 ALA A C 1
ATOM 605 O O . ALA A 1 83 ? 1.525 3.279 2.876 1.00 97.00 83 ALA A O 1
ATOM 606 N N . GLN A 1 84 ? 1.222 3.820 5.027 1.00 96.19 84 GLN A N 1
ATOM 607 C CA . GLN A 1 84 ? 1.705 5.193 4.873 1.00 96.19 84 GLN A CA 1
ATOM 608 C C . GLN A 1 84 ? 3.218 5.257 4.628 1.00 96.19 84 GLN A C 1
ATOM 610 O O . GLN A 1 84 ? 3.656 6.085 3.830 1.00 96.19 84 GLN A O 1
ATOM 615 N N . GLN A 1 85 ? 4.011 4.438 5.321 1.00 96.94 85 GLN A N 1
ATOM 616 C CA . GLN A 1 85 ? 5.470 4.426 5.197 1.00 96.94 85 GLN A CA 1
ATOM 617 C C . GLN A 1 85 ? 5.922 3.887 3.837 1.00 96.94 85 GLN A C 1
ATOM 619 O O . GLN A 1 85 ? 6.774 4.493 3.195 1.00 96.94 85 GLN A O 1
ATOM 624 N N . GLU A 1 86 ? 5.355 2.759 3.413 1.00 96.12 86 GLU A N 1
ATOM 625 C CA . GLU A 1 86 ? 5.843 2.014 2.252 1.00 96.12 86 GLU A CA 1
ATOM 626 C C . GLU A 1 86 ? 5.401 2.644 0.932 1.00 96.12 86 GLU A C 1
ATOM 628 O O . GLU A 1 86 ? 6.161 2.666 -0.035 1.00 96.12 86 GLU A O 1
ATOM 633 N N . SER A 1 87 ? 4.177 3.178 0.873 1.00 95.69 87 SER A N 1
ATOM 634 C CA . SER A 1 87 ? 3.632 3.703 -0.381 1.00 95.69 87 SER A CA 1
ATOM 635 C C . SER A 1 87 ? 2.887 5.026 -0.257 1.00 95.69 87 SER A C 1
ATOM 637 O O . SER A 1 87 ? 2.391 5.553 -1.252 1.00 95.69 87 SER A O 1
ATOM 639 N N . GLY A 1 88 ? 2.778 5.589 0.947 1.00 95.38 88 GLY A N 1
ATOM 640 C CA . GLY A 1 88 ? 2.023 6.820 1.162 1.00 95.38 88 GLY A CA 1
ATOM 641 C C . GLY A 1 88 ? 0.529 6.684 0.873 1.00 95.38 88 GLY A C 1
ATOM 642 O O . GLY A 1 88 ? -0.090 7.657 0.448 1.00 95.38 88 GLY A O 1
ATOM 643 N N . TYR A 1 89 ? -0.039 5.486 1.069 1.00 95.75 89 TYR A N 1
ATOM 644 C CA . TYR A 1 89 ? -1.403 5.128 0.651 1.00 95.75 89 TYR A CA 1
ATOM 645 C C . TYR A 1 89 ? -1.660 5.255 -0.858 1.00 95.75 89 TYR A C 1
ATOM 647 O O . TYR A 1 89 ? -2.798 5.431 -1.299 1.00 95.75 89 TYR A O 1
ATOM 655 N N . GLN A 1 90 ? -0.611 5.130 -1.667 1.00 94.69 90 GLN A N 1
ATOM 656 C CA . GLN A 1 90 ? -0.725 4.933 -3.104 1.00 94.69 90 GLN A CA 1
ATOM 657 C C . GLN A 1 90 ? -0.574 3.434 -3.386 1.00 94.69 90 GLN A C 1
ATOM 659 O O . GLN A 1 90 ? 0.432 2.839 -3.018 1.00 94.69 90 GLN A O 1
ATOM 664 N N . ALA A 1 91 ? -1.577 2.795 -3.993 1.00 91.88 91 ALA A N 1
ATOM 665 C CA . ALA A 1 91 ? -1.524 1.350 -4.249 1.00 91.88 91 ALA A CA 1
ATOM 666 C C . ALA A 1 91 ? -0.427 0.975 -5.265 1.00 91.88 91 ALA A C 1
ATOM 668 O O . ALA A 1 91 ? 0.231 -0.048 -5.116 1.00 91.88 91 ALA A O 1
ATOM 669 N N . ASP A 1 92 ? -0.216 1.838 -6.258 1.00 92.69 92 ASP A N 1
ATOM 670 C CA . ASP A 1 92 ? 0.813 1.695 -7.289 1.00 92.69 92 ASP A CA 1
ATOM 671 C C . ASP A 1 92 ? 1.603 3.013 -7.399 1.00 92.69 92 ASP A C 1
ATOM 673 O O . ASP A 1 92 ? 1.240 3.899 -8.184 1.00 92.69 92 ASP A O 1
ATOM 677 N N . PRO A 1 93 ? 2.572 3.255 -6.494 1.00 92.50 93 PRO A N 1
ATOM 678 C CA . PRO A 1 93 ? 3.388 4.458 -6.528 1.00 92.50 93 PRO A CA 1
ATOM 679 C C . PRO A 1 93 ? 4.431 4.370 -7.643 1.00 92.50 93 PRO A C 1
ATOM 681 O O . PRO A 1 93 ? 4.999 3.318 -7.928 1.00 92.50 93 PRO A O 1
ATOM 684 N N . VAL A 1 94 ? 4.751 5.516 -8.243 1.00 93.31 94 VAL A N 1
ATOM 685 C CA . VAL A 1 94 ? 5.794 5.589 -9.270 1.00 93.31 94 VAL A CA 1
ATOM 686 C C . VAL A 1 94 ? 7.154 5.261 -8.656 1.00 93.31 94 VAL A C 1
ATOM 688 O O . VAL A 1 94 ? 7.607 5.943 -7.739 1.00 93.31 94 VAL A O 1
ATOM 691 N N . VAL A 1 95 ? 7.843 4.276 -9.231 1.00 94.12 95 VAL A N 1
ATOM 692 C CA . VAL A 1 95 ? 9.249 3.982 -8.934 1.00 94.12 95 VAL A CA 1
ATOM 693 C C . VAL A 1 95 ? 10.126 4.586 -10.040 1.00 94.12 95 VAL A C 1
ATOM 695 O O . VAL A 1 95 ? 10.072 4.127 -11.188 1.00 94.12 95 VAL A O 1
ATOM 698 N N . PRO A 1 96 ? 10.937 5.620 -9.744 1.00 94.88 96 PRO A N 1
ATOM 699 C CA . PRO A 1 96 ? 11.736 6.300 -10.758 1.00 94.88 96 PRO A CA 1
ATOM 700 C C . PRO A 1 96 ? 12.679 5.348 -11.502 1.00 94.88 96 PRO A C 1
ATOM 702 O O . PRO A 1 96 ? 13.487 4.648 -10.898 1.00 94.88 96 PRO A O 1
ATOM 705 N N . GLY A 1 97 ? 12.587 5.331 -12.834 1.00 95.75 97 GLY A N 1
ATOM 706 C CA . GLY A 1 97 ? 13.483 4.546 -13.689 1.00 95.75 97 GLY A CA 1
ATOM 707 C C . GLY A 1 97 ? 13.278 3.026 -13.648 1.00 95.75 97 GLY A C 1
ATOM 708 O O . GLY A 1 97 ? 14.080 2.315 -14.254 1.00 95.75 97 GLY A O 1
ATOM 709 N N . LEU A 1 98 ? 12.217 2.522 -13.002 1.00 97.00 98 LEU A N 1
ATOM 710 C CA . LEU A 1 98 ? 11.988 1.084 -12.815 1.00 97.00 98 LEU A CA 1
ATOM 711 C C . LEU A 1 98 ? 12.037 0.288 -14.123 1.00 97.00 98 LEU A C 1
ATOM 713 O O . LEU A 1 98 ? 12.709 -0.734 -14.175 1.00 97.00 98 LEU A O 1
ATOM 717 N N . SER A 1 99 ? 11.396 0.772 -15.192 1.00 95.19 99 SER A N 1
ATOM 718 C CA . SER A 1 99 ? 11.403 0.088 -16.494 1.00 95.19 99 SER A CA 1
ATOM 719 C C . SER A 1 99 ? 12.821 -0.095 -17.046 1.00 95.19 99 SER A C 1
ATOM 721 O O . SER A 1 99 ? 13.174 -1.189 -17.476 1.00 95.19 99 SER A O 1
ATOM 723 N N . LYS A 1 100 ? 13.667 0.938 -16.962 1.00 96.62 100 LYS A N 1
ATOM 724 C CA . LYS A 1 100 ? 15.063 0.858 -17.407 1.00 96.62 100 LYS A CA 1
ATOM 725 C C . LYS A 1 100 ? 15.848 -0.169 -16.587 1.00 96.62 100 LYS A C 1
ATOM 727 O O . LYS A 1 100 ? 16.564 -0.975 -17.166 1.00 96.62 100 LYS A O 1
ATOM 732 N N . ILE A 1 101 ? 15.710 -0.144 -15.260 1.00 97.50 101 ILE A N 1
ATOM 733 C CA . ILE A 1 101 ? 16.403 -1.073 -14.351 1.00 97.50 101 ILE A CA 1
ATOM 734 C C . ILE A 1 101 ? 15.941 -2.515 -14.593 1.00 97.50 101 ILE A C 1
ATOM 736 O O . ILE A 1 101 ? 16.760 -3.429 -14.651 1.00 97.50 101 ILE A O 1
ATOM 740 N N . ALA A 1 102 ? 14.633 -2.715 -14.761 1.00 97.12 102 ALA A N 1
ATOM 741 C CA . ALA A 1 102 ? 14.052 -4.019 -15.039 1.00 97.12 102 ALA A CA 1
ATOM 742 C C . ALA A 1 102 ? 14.596 -4.594 -16.352 1.00 97.12 102 ALA A C 1
ATOM 744 O O . ALA A 1 102 ? 15.095 -5.716 -16.351 1.00 97.12 102 ALA A O 1
ATOM 745 N N . TRP A 1 103 ? 14.586 -3.810 -17.436 1.00 97.31 103 TRP A N 1
ATOM 746 C CA . TRP A 1 103 ? 15.152 -4.234 -18.718 1.00 97.31 103 TRP A CA 1
ATOM 747 C C . TRP A 1 103 ? 16.651 -4.525 -18.635 1.00 97.31 103 TRP A C 1
ATOM 749 O O . TRP A 1 103 ? 17.091 -5.549 -19.142 1.00 97.31 103 TRP A O 1
ATOM 759 N N . GLN A 1 104 ? 17.424 -3.713 -17.907 1.00 97.19 104 GLN A N 1
ATOM 760 C CA . GLN A 1 104 ? 18.847 -3.989 -17.673 1.00 97.19 104 GLN A CA 1
ATOM 761 C C . GLN A 1 104 ? 19.085 -5.347 -16.990 1.00 97.19 104 GLN A C 1
ATOM 763 O O . GLN A 1 104 ? 19.997 -6.077 -17.371 1.00 97.19 104 GLN A O 1
ATOM 768 N N . GLU A 1 105 ? 18.280 -5.708 -15.986 1.00 97.44 105 GLU A N 1
ATOM 769 C CA . GLU A 1 105 ? 18.406 -7.007 -15.313 1.00 97.44 105 GLU A CA 1
ATOM 770 C C . GLU A 1 105 ? 17.906 -8.168 -16.185 1.00 97.44 105 GLU A C 1
ATOM 772 O O . GLU A 1 105 ? 18.472 -9.263 -16.128 1.00 97.44 105 GLU A O 1
ATOM 777 N N . ILE A 1 106 ? 16.873 -7.939 -16.999 1.00 97.25 106 ILE A N 1
ATOM 778 C CA . ILE A 1 106 ? 16.378 -8.902 -17.987 1.00 97.25 106 ILE A CA 1
ATOM 779 C C . ILE A 1 106 ? 17.480 -9.217 -19.010 1.00 97.25 106 ILE A C 1
ATOM 781 O O . ILE A 1 106 ? 17.827 -10.388 -19.175 1.00 97.25 106 ILE A O 1
ATOM 785 N N . ASP A 1 107 ? 18.089 -8.192 -19.610 1.00 97.50 107 ASP A N 1
ATOM 786 C CA . ASP A 1 107 ? 19.170 -8.335 -20.591 1.00 97.50 107 ASP A CA 1
ATOM 787 C C . ASP A 1 107 ? 20.374 -9.064 -19.981 1.00 97.50 107 ASP A C 1
ATOM 789 O O . ASP A 1 107 ? 20.838 -10.073 -20.516 1.00 97.50 107 ASP A O 1
ATOM 793 N N . ARG A 1 108 ? 20.809 -8.652 -18.781 1.00 97.81 108 ARG A N 1
ATOM 794 C CA . ARG A 1 108 ? 21.916 -9.296 -18.054 1.00 97.81 108 ARG A CA 1
ATOM 795 C C . ARG A 1 108 ? 21.661 -10.784 -17.792 1.00 97.81 108 ARG A C 1
ATOM 797 O O . ARG A 1 108 ? 22.584 -11.603 -17.834 1.00 97.81 108 ARG A O 1
ATOM 804 N N . ARG A 1 109 ? 20.418 -11.164 -17.472 1.00 97.94 109 ARG A N 1
ATOM 805 C CA . ARG A 1 109 ? 20.043 -12.573 -17.257 1.00 97.94 109 ARG A CA 1
ATOM 806 C C . ARG A 1 109 ? 19.989 -13.355 -18.562 1.00 97.94 109 ARG A C 1
ATOM 808 O O . ARG A 1 109 ? 20.414 -14.510 -18.553 1.00 97.94 109 ARG A O 1
ATOM 815 N N . ALA A 1 110 ? 19.493 -12.749 -19.638 1.00 97.88 110 ALA A N 1
ATOM 816 C CA . ALA A 1 110 ? 19.461 -13.354 -20.963 1.00 97.88 110 ALA A CA 1
ATOM 817 C C . ALA A 1 110 ? 20.881 -13.669 -21.452 1.00 97.88 110 ALA A C 1
ATOM 819 O O . ALA A 1 110 ? 21.158 -14.810 -21.817 1.00 97.88 110 ALA A O 1
ATOM 820 N N . GLU A 1 111 ? 21.808 -12.716 -21.324 1.00 96.88 111 GLU A N 1
ATOM 821 C CA . GLU A 1 111 ? 23.224 -12.901 -21.660 1.00 96.88 111 GLU A CA 1
ATOM 822 C C . GLU A 1 111 ? 23.861 -14.055 -20.878 1.00 96.88 111 GLU A C 1
ATOM 824 O O . GLU A 1 111 ? 24.482 -14.939 -21.467 1.00 96.88 111 GLU A O 1
ATOM 829 N N . ARG A 1 112 ? 23.649 -14.114 -19.554 1.00 97.88 112 ARG A N 1
ATOM 830 C CA . ARG A 1 112 ? 24.183 -15.193 -18.700 1.00 97.88 112 ARG A CA 1
ATOM 831 C C . ARG A 1 112 ? 23.695 -16.584 -19.118 1.00 97.88 112 ARG A C 1
ATOM 833 O O . ARG A 1 112 ? 24.380 -17.575 -18.876 1.00 97.88 112 ARG A O 1
ATOM 840 N N . LEU A 1 113 ? 22.501 -16.660 -19.699 1.00 97.94 113 LEU A N 1
ATOM 841 C CA . LEU A 1 113 ? 21.889 -17.898 -20.178 1.00 97.94 113 LEU A CA 1
ATOM 842 C C . LEU A 1 113 ? 22.090 -18.121 -21.684 1.00 97.94 113 LEU A C 1
ATOM 844 O O . LEU A 1 113 ? 21.573 -19.102 -22.210 1.00 97.94 113 LEU A O 1
ATOM 848 N N . HIS A 1 114 ? 22.846 -17.255 -22.367 1.00 97.25 114 HIS A N 1
ATOM 849 C CA . HIS A 1 114 ? 23.041 -17.273 -23.821 1.00 97.25 114 HIS A CA 1
ATOM 850 C C . HIS A 1 114 ? 21.723 -17.220 -24.616 1.00 97.25 114 HIS A C 1
ATOM 852 O O . HIS A 1 114 ? 21.614 -17.788 -25.703 1.00 97.25 114 HIS A O 1
ATOM 858 N N . ILE A 1 115 ? 20.711 -16.534 -24.077 1.00 97.69 115 ILE A N 1
ATOM 859 C CA . ILE A 1 115 ? 19.435 -16.286 -24.751 1.00 97.69 115 ILE A CA 1
ATOM 860 C C . ILE A 1 115 ? 19.595 -15.038 -25.637 1.00 97.69 115 ILE A C 1
ATOM 862 O O . ILE A 1 115 ? 19.944 -13.975 -25.120 1.00 97.69 115 ILE A O 1
ATOM 866 N N . PRO A 1 116 ? 19.333 -15.121 -26.954 1.00 96.06 116 PRO A N 1
ATOM 867 C CA . PRO A 1 116 ? 19.387 -13.960 -27.840 1.00 96.06 116 PRO A CA 1
ATOM 868 C C . PRO A 1 116 ? 18.397 -12.855 -27.440 1.00 96.06 116 PRO A C 1
ATOM 870 O O . PRO A 1 116 ? 17.212 -13.126 -27.249 1.00 96.06 116 PRO A O 1
ATOM 873 N N . LEU A 1 117 ? 18.854 -11.597 -27.397 1.00 94.00 117 LEU A N 1
ATOM 874 C CA . LEU A 1 117 ? 18.041 -10.460 -26.931 1.00 94.00 117 LEU A CA 1
ATOM 875 C C . LEU A 1 117 ? 16.761 -10.235 -27.749 1.00 94.00 117 LEU A C 1
ATOM 877 O O . LEU A 1 117 ? 15.741 -9.854 -27.189 1.00 94.00 117 LEU A O 1
ATOM 881 N N . PHE A 1 118 ? 16.759 -10.526 -29.051 1.00 94.56 118 PHE A N 1
ATOM 882 C CA . PHE A 1 118 ? 15.559 -10.350 -29.880 1.00 94.56 118 PHE A CA 1
ATOM 883 C C . PHE A 1 118 ? 14.393 -11.280 -29.488 1.00 94.56 118 PHE A C 1
ATOM 885 O O . PHE A 1 118 ? 13.260 -11.010 -29.861 1.00 94.56 118 PHE A O 1
ATOM 892 N N . LEU A 1 119 ? 14.648 -12.372 -28.753 1.00 95.06 119 LEU A N 1
ATOM 893 C CA . LEU A 1 119 ? 13.591 -13.232 -28.200 1.00 95.06 119 LEU A CA 1
ATOM 894 C C . LEU A 1 119 ? 12.996 -12.678 -26.900 1.00 95.06 119 LEU A C 1
ATOM 896 O O . LEU A 1 119 ? 11.959 -13.153 -26.450 1.00 95.06 119 LEU A O 1
ATOM 900 N N . VAL A 1 120 ? 13.682 -11.724 -26.276 1.00 95.38 120 VAL A N 1
ATOM 901 C CA . VAL A 1 120 ? 13.325 -11.135 -24.983 1.00 95.38 120 VAL A CA 1
ATOM 902 C C . VAL A 1 120 ? 12.662 -9.770 -25.177 1.00 95.38 120 VAL A C 1
ATOM 904 O O . VAL A 1 120 ? 11.738 -9.418 -24.449 1.00 95.38 120 VAL A O 1
ATOM 907 N N . HIS A 1 121 ? 13.103 -9.028 -26.195 1.00 93.44 121 HIS A N 1
ATOM 908 C CA . HIS A 1 121 ? 12.509 -7.772 -26.655 1.00 93.44 121 HIS A CA 1
ATOM 909 C C . HIS A 1 121 ? 11.413 -8.046 -27.695 1.00 93.44 121 HIS A C 1
ATOM 911 O O . HIS A 1 121 ? 11.599 -7.769 -28.880 1.00 93.44 121 HIS A O 1
ATOM 917 N N . THR A 1 122 ? 10.300 -8.637 -27.259 1.00 81.31 122 THR A N 1
ATOM 918 C CA . THR A 1 122 ? 9.098 -8.863 -28.089 1.00 81.31 122 THR A CA 1
ATOM 919 C C . THR A 1 122 ? 8.041 -7.795 -27.881 1.00 81.31 122 THR A C 1
ATOM 921 O O . THR A 1 122 ? 7.841 -7.424 -26.701 1.00 81.31 122 THR A O 1
#